Protein AF-A0A975I230-F1 (afdb_monomer_lite)

Structure (mmCIF, N/CA/C/O backbone):
data_AF-A0A975I230-F1
#
_entry.id   AF-A0A975I230-F1
#
loop_
_atom_site.group_PDB
_atom_site.id
_atom_site.type_symbol
_atom_site.label_atom_id
_atom_site.label_alt_id
_atom_site.label_comp_id
_atom_site.label_asym_id
_atom_site.label_entity_id
_atom_site.label_seq_id
_atom_site.pdbx_PDB_ins_code
_atom_site.Cartn_x
_atom_site.Cartn_y
_atom_site.Cartn_z
_atom_site.occupancy
_atom_site.B_iso_or_equiv
_atom_site.auth_seq_id
_atom_site.auth_comp_id
_atom_site.auth_asym_id
_atom_site.auth_atom_id
_atom_site.pdbx_PDB_model_num
ATOM 1 N N . MET A 1 1 ? 4.045 6.195 -2.295 1.00 57.12 1 MET A N 1
ATOM 2 C CA . MET A 1 1 ? 3.243 7.211 -3.011 1.00 57.12 1 MET A CA 1
ATOM 3 C C . MET A 1 1 ? 2.521 8.023 -1.961 1.00 57.12 1 MET A C 1
ATOM 5 O O . MET A 1 1 ? 1.800 7.418 -1.175 1.00 57.12 1 MET A O 1
ATOM 9 N N . GLU A 1 2 ? 2.776 9.327 -1.894 1.00 56.22 2 GLU A N 1
ATOM 10 C CA . GLU A 1 2 ? 2.230 10.210 -0.849 1.00 56.22 2 GLU A CA 1
ATOM 11 C C . GLU A 1 2 ? 0.692 10.196 -0.822 1.00 56.22 2 GLU A C 1
ATOM 13 O O . GLU A 1 2 ? 0.102 10.130 0.254 1.00 56.22 2 GLU A O 1
ATOM 18 N N . ASP A 1 3 ? 0.046 10.078 -1.985 1.00 77.75 3 ASP A N 1
ATOM 19 C CA . ASP A 1 3 ? -1.419 10.133 -2.096 1.00 77.75 3 ASP A CA 1
ATOM 20 C C . ASP A 1 3 ? -2.136 8.879 -1.574 1.00 77.75 3 ASP A C 1
ATOM 22 O O . ASP A 1 3 ? -3.311 8.927 -1.219 1.00 77.75 3 ASP A O 1
ATOM 26 N N . HIS A 1 4 ? -1.459 7.726 -1.514 1.00 82.50 4 HIS A N 1
ATOM 27 C CA . HIS A 1 4 ? -2.128 6.462 -1.185 1.00 82.50 4 HIS A CA 1
ATOM 28 C C . HIS A 1 4 ? -2.691 6.455 0.242 1.00 82.50 4 HIS A C 1
ATOM 30 O O . HIS A 1 4 ? -3.774 5.921 0.479 1.00 82.50 4 HIS A O 1
ATOM 36 N N . ARG A 1 5 ? -1.979 7.081 1.188 1.00 85.56 5 ARG A N 1
ATOM 37 C CA . ARG A 1 5 ? -2.433 7.171 2.579 1.00 85.56 5 ARG A CA 1
ATOM 38 C C . ARG A 1 5 ? -3.703 8.008 2.695 1.00 85.56 5 ARG A C 1
ATOM 40 O O . ARG A 1 5 ? -4.637 7.570 3.355 1.00 85.56 5 ARG A O 1
ATOM 47 N N . LEU A 1 6 ? -3.746 9.156 2.015 1.00 86.62 6 LEU A N 1
ATOM 48 C CA . LEU A 1 6 ? -4.914 10.035 1.990 1.00 86.62 6 LEU A CA 1
ATOM 49 C C . LEU A 1 6 ? -6.154 9.279 1.497 1.00 86.62 6 LEU A C 1
ATOM 51 O O . LEU A 1 6 ? -7.203 9.327 2.131 1.00 86.62 6 LEU A O 1
ATOM 55 N N . TRP A 1 7 ? -6.024 8.509 0.413 1.00 87.94 7 TRP A N 1
ATOM 56 C CA . TRP A 1 7 ? -7.132 7.701 -0.099 1.00 87.94 7 TRP A CA 1
ATOM 57 C C . TRP A 1 7 ? -7.605 6.635 0.892 1.00 87.94 7 TRP A C 1
ATOM 59 O O . TRP A 1 7 ? -8.809 6.462 1.067 1.00 87.94 7 TRP A O 1
ATOM 69 N N . LEU A 1 8 ? -6.685 5.941 1.567 1.00 87.31 8 LEU A N 1
ATOM 70 C CA . LEU A 1 8 ? -7.044 4.962 2.598 1.00 87.31 8 LEU A CA 1
ATOM 71 C C . LEU A 1 8 ? -7.733 5.618 3.803 1.00 87.31 8 LEU A C 1
ATOM 73 O O . LEU A 1 8 ? -8.654 5.035 4.373 1.00 87.31 8 LEU A O 1
ATOM 77 N N . GLU A 1 9 ? -7.323 6.829 4.181 1.00 88.00 9 GLU A N 1
ATOM 78 C CA . GLU A 1 9 ? -7.989 7.599 5.232 1.00 88.00 9 GLU A CA 1
ATOM 79 C C . GLU A 1 9 ? -9.410 7.989 4.832 1.00 88.00 9 GLU A C 1
ATOM 81 O O . GLU A 1 9 ? -10.318 7.756 5.627 1.00 88.00 9 GLU A O 1
ATOM 86 N N . ILE A 1 10 ? -9.604 8.496 3.608 1.00 88.12 10 ILE A N 1
ATOM 87 C CA . ILE A 1 10 ? -10.915 8.874 3.057 1.00 88.12 10 ILE A CA 1
ATOM 88 C C . ILE A 1 10 ? -11.858 7.667 3.032 1.00 88.12 10 ILE A C 1
ATOM 90 O O . ILE A 1 10 ? -12.965 7.742 3.561 1.00 88.12 10 ILE A O 1
ATOM 94 N N . VAL A 1 11 ? -11.408 6.536 2.479 1.00 88.00 11 VAL A N 1
ATOM 95 C CA . VAL A 1 11 ? -12.208 5.298 2.412 1.00 88.00 11 VAL A CA 1
ATOM 96 C C . VAL A 1 11 ? -12.497 4.741 3.809 1.00 88.00 11 VAL A C 1
ATOM 98 O O . VAL A 1 11 ? -13.544 4.146 4.036 1.00 88.00 11 VAL A O 1
ATOM 101 N N . GLY A 1 12 ? -11.577 4.933 4.754 1.00 84.81 12 GLY A N 1
ATOM 102 C CA . GLY A 1 12 ? -11.731 4.511 6.143 1.00 84.81 12 GLY A CA 1
ATOM 103 C C . GLY A 1 12 ? -12.575 5.451 7.009 1.00 84.81 12 GLY A C 1
ATOM 104 O O . GLY A 1 12 ? -12.620 5.250 8.224 1.00 84.81 12 GLY A O 1
ATOM 105 N N . THR A 1 13 ? -13.184 6.496 6.441 1.00 87.12 13 THR A N 1
ATOM 106 C CA . THR A 1 13 ? -14.161 7.338 7.149 1.00 87.12 13 THR A CA 1
ATOM 107 C C . THR A 1 13 ? -15.538 6.663 7.175 1.00 87.12 13 THR A C 1
ATOM 109 O O . THR A 1 13 ? -15.833 5.837 6.315 1.00 87.12 13 THR A O 1
ATOM 112 N N . PRO A 1 14 ? -16.430 7.015 8.120 1.00 85.81 14 PRO A N 1
ATOM 113 C CA . PRO A 1 14 ? -17.803 6.497 8.138 1.00 85.81 14 PRO A CA 1
ATOM 114 C C . PRO A 1 14 ? -18.690 7.065 7.012 1.00 85.81 14 PRO A C 1
ATOM 116 O O . PRO A 1 14 ? -19.903 6.863 7.024 1.00 85.81 14 PRO A O 1
ATOM 119 N N . LEU A 1 15 ? -18.115 7.805 6.060 1.00 89.88 15 LEU A N 1
ATOM 120 C CA . LEU A 1 15 ? -18.840 8.390 4.942 1.00 89.88 15 LEU A CA 1
ATOM 121 C C . LEU A 1 15 ? -18.923 7.396 3.775 1.00 89.88 15 LEU A C 1
ATOM 123 O O . LEU A 1 15 ? -17.976 6.647 3.518 1.00 89.88 15 LEU A O 1
ATOM 127 N N . PRO A 1 16 ? -20.034 7.400 3.020 1.00 87.75 16 PRO A N 1
ATOM 128 C CA . PRO A 1 16 ? -20.150 6.566 1.836 1.00 87.75 16 PRO A CA 1
ATOM 129 C C . PRO A 1 16 ? -19.108 6.982 0.793 1.00 87.75 16 PRO A C 1
ATOM 131 O O . PRO A 1 16 ? -19.050 8.135 0.372 1.00 87.75 16 PRO A O 1
ATOM 134 N N . THR A 1 17 ? -18.305 6.018 0.343 1.00 89.44 17 THR A N 1
ATOM 135 C CA . THR A 1 17 ? -17.373 6.203 -0.775 1.00 89.44 17 THR A CA 1
ATOM 136 C C . THR A 1 17 ? -17.936 5.526 -2.020 1.00 89.44 17 THR A C 1
ATOM 138 O O . THR A 1 17 ? -18.310 4.355 -1.978 1.00 89.44 17 THR A O 1
ATOM 141 N N . VAL A 1 18 ? -17.961 6.240 -3.148 1.00 89.69 18 VAL A N 1
ATOM 142 C CA . VAL A 1 18 ? -18.434 5.715 -4.438 1.00 89.69 18 VAL A CA 1
ATOM 143 C C . VAL A 1 18 ? -17.265 5.596 -5.412 1.00 89.69 18 VAL A C 1
ATOM 145 O O . VAL A 1 18 ? -16.500 6.539 -5.600 1.00 89.69 18 VAL A O 1
ATOM 148 N N . ARG A 1 19 ? -17.142 4.438 -6.072 1.00 88.88 19 ARG A N 1
ATOM 149 C CA . ARG A 1 19 ? -16.204 4.245 -7.185 1.00 88.88 19 ARG A CA 1
ATOM 150 C C . ARG A 1 19 ? -16.903 4.563 -8.503 1.00 88.88 19 ARG A C 1
ATOM 152 O O . ARG A 1 19 ? -17.747 3.788 -8.950 1.00 88.88 19 ARG A O 1
ATOM 159 N N . LEU A 1 20 ? -16.511 5.659 -9.143 1.00 90.75 20 LEU A N 1
ATOM 160 C CA . LEU A 1 20 ? -16.991 6.004 -10.480 1.00 90.75 20 LEU A CA 1
ATOM 161 C C . LEU A 1 20 ? -16.386 5.049 -11.519 1.00 90.75 20 LEU A C 1
ATOM 163 O O . LEU A 1 20 ? -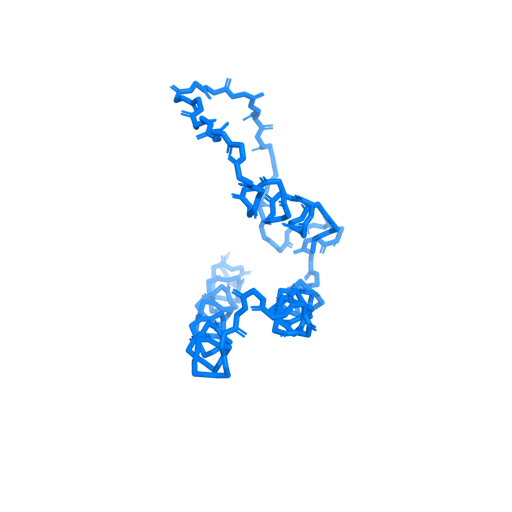15.173 4.862 -11.565 1.00 90.75 20 LEU A O 1
ATOM 167 N N . GLN A 1 21 ? -17.235 4.431 -12.342 1.00 89.31 21 GLN A N 1
ATOM 168 C CA . GLN A 1 21 ? -16.821 3.525 -13.422 1.00 89.31 21 GLN A CA 1
ATOM 169 C C . GLN A 1 21 ? -16.690 4.280 -14.749 1.00 89.31 21 GLN A C 1
ATOM 171 O O . GLN A 1 21 ? -17.264 3.890 -15.759 1.00 89.31 21 GLN A O 1
ATOM 176 N N . VAL A 1 22 ? -15.971 5.400 -14.721 1.00 93.19 22 VAL A N 1
ATOM 177 C CA . VAL A 1 22 ? -15.684 6.221 -15.901 1.00 93.19 22 VAL A CA 1
ATOM 178 C C . VAL A 1 22 ? -14.192 6.521 -15.952 1.00 93.19 22 VAL A C 1
ATOM 180 O O . VAL A 1 22 ? -13.518 6.552 -14.919 1.00 93.19 22 VAL A O 1
ATOM 183 N N . GLU A 1 23 ? -13.667 6.725 -17.152 1.00 89.62 23 GLU A N 1
ATOM 184 C CA . GLU A 1 23 ? -12.267 7.082 -17.351 1.00 89.62 23 GLU A CA 1
ATOM 185 C C . GLU A 1 23 ? -12.040 8.529 -16.896 1.00 89.62 23 GLU A C 1
ATOM 187 O O . GLU A 1 23 ? -12.526 9.472 -17.512 1.00 89.62 23 GLU A O 1
ATOM 192 N N . LEU A 1 24 ? -11.330 8.702 -15.778 1.00 88.06 24 LEU A N 1
ATOM 193 C CA . LEU A 1 24 ? -11.046 10.024 -15.199 1.00 88.06 24 LEU A CA 1
ATOM 194 C C . LEU A 1 24 ? -9.649 10.549 -15.549 1.00 88.06 24 LEU A C 1
ATOM 196 O O . LEU A 1 24 ? -9.400 11.747 -15.448 1.00 88.06 24 LEU A O 1
ATOM 200 N N . ALA A 1 25 ? -8.719 9.665 -15.915 1.00 86.38 25 ALA A N 1
ATOM 201 C CA . ALA A 1 25 ? -7.335 10.029 -16.188 1.00 86.38 25 ALA A CA 1
ATOM 202 C C . ALA A 1 25 ? -6.694 9.077 -17.201 1.00 86.38 25 ALA A C 1
ATOM 204 O O . ALA A 1 25 ? -6.913 7.867 -17.152 1.00 86.38 25 ALA A O 1
ATOM 205 N N . ALA A 1 26 ? -5.841 9.627 -18.065 1.00 84.06 26 ALA A N 1
ATOM 206 C CA . ALA A 1 26 ? -4.992 8.869 -18.975 1.00 84.06 26 ALA A CA 1
ATOM 207 C C . ALA A 1 26 ? -3.536 8.914 -18.491 1.00 84.06 26 ALA A C 1
ATOM 209 O O . ALA A 1 26 ? -3.000 9.979 -18.176 1.00 84.06 26 ALA A O 1
ATOM 210 N N . VAL A 1 27 ? -2.886 7.751 -18.431 1.00 79.25 27 VAL A N 1
ATOM 211 C CA . VAL A 1 27 ? -1.481 7.627 -18.027 1.00 79.25 27 VAL A CA 1
ATOM 212 C C . VAL A 1 27 ? -0.651 7.244 -19.248 1.00 79.25 27 VAL A C 1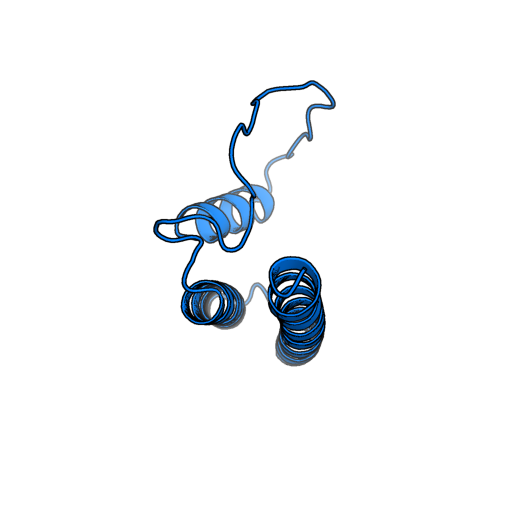
ATOM 214 O O . VAL A 1 27 ? -0.730 6.123 -19.734 1.00 79.25 27 VAL A O 1
ATOM 217 N N . TYR A 1 28 ? 0.179 8.174 -19.718 1.00 78.19 28 TYR A N 1
ATOM 218 C CA . TYR A 1 28 ? 0.992 8.013 -20.935 1.00 78.19 28 TYR A CA 1
ATOM 219 C C . TYR A 1 28 ? 2.407 7.473 -20.678 1.00 78.19 28 TYR A C 1
ATOM 221 O O . TYR A 1 28 ? 3.227 7.404 -21.590 1.00 78.19 28 TYR A O 1
ATOM 229 N N . LYS A 1 29 ? 2.720 7.099 -19.431 1.00 71.94 29 LYS A N 1
ATOM 230 C CA . LYS A 1 29 ? 4.008 6.514 -19.039 1.00 71.94 29 LYS A CA 1
ATOM 231 C C . LYS A 1 29 ? 3.809 5.163 -18.355 1.00 71.94 29 LYS A C 1
ATOM 233 O O . LYS A 1 29 ? 2.783 4.965 -17.704 1.00 71.94 29 LYS A O 1
ATOM 238 N N . PRO A 1 30 ? 4.792 4.252 -18.416 1.00 66.81 30 PRO A N 1
ATOM 239 C CA . PRO A 1 30 ? 4.744 3.033 -17.625 1.00 66.81 30 PRO A CA 1
ATOM 240 C C . PRO A 1 30 ? 4.531 3.363 -16.143 1.00 66.81 30 PRO A C 1
ATOM 242 O O . PRO A 1 30 ? 5.265 4.166 -15.564 1.00 66.81 30 PRO A O 1
ATOM 245 N N . VAL A 1 31 ? 3.533 2.723 -15.531 1.00 65.19 31 VAL A N 1
ATOM 246 C CA . VAL A 1 31 ? 3.176 2.905 -14.111 1.00 65.19 31 VAL A CA 1
ATOM 247 C C . VAL A 1 31 ? 4.345 2.533 -13.184 1.00 65.19 31 VAL A C 1
ATOM 249 O O . VAL A 1 31 ? 4.465 3.068 -12.082 1.00 65.19 31 VAL A O 1
ATOM 252 N N . TYR A 1 32 ? 5.241 1.658 -13.650 1.00 62.41 32 TYR A N 1
ATOM 253 C CA . TYR A 1 32 ? 6.405 1.175 -12.914 1.00 62.41 32 TYR A CA 1
ATOM 254 C C . TYR A 1 32 ? 7.681 1.265 -13.754 1.00 62.41 32 TYR A C 1
ATOM 256 O O . TYR A 1 32 ? 7.664 1.040 -14.966 1.00 62.41 32 TYR A O 1
ATOM 264 N N . GLY A 1 33 ? 8.802 1.575 -13.100 1.00 56.81 33 GLY A N 1
ATOM 265 C CA . GLY A 1 33 ? 10.141 1.547 -13.689 1.00 56.81 33 GLY A CA 1
ATOM 266 C C . GLY A 1 33 ? 10.460 2.696 -14.650 1.00 56.81 33 GLY A C 1
ATOM 267 O O . GLY A 1 33 ? 11.625 2.869 -15.008 1.00 56.81 33 GLY A O 1
ATOM 268 N N . ALA A 1 34 ? 9.487 3.468 -15.135 1.00 59.91 34 ALA A N 1
ATOM 269 C CA . ALA A 1 34 ? 9.776 4.705 -15.865 1.00 59.91 34 ALA A CA 1
ATOM 270 C C . ALA A 1 34 ? 10.471 5.727 -14.944 1.00 59.91 34 ALA A C 1
ATOM 272 O O . ALA A 1 34 ? 10.366 5.628 -13.721 1.00 59.91 34 ALA A O 1
ATOM 273 N N . SER A 1 35 ? 11.200 6.679 -15.527 1.00 57.22 35 SER A N 1
ATOM 274 C CA . SER A 1 35 ? 11.959 7.700 -14.792 1.00 57.22 35 SER A CA 1
ATOM 275 C C . SER A 1 35 ? 11.110 8.458 -13.749 1.00 57.22 35 SER A C 1
ATOM 277 O O . SER A 1 35 ? 9.898 8.631 -13.902 1.00 57.22 35 SER A O 1
ATOM 279 N N . GLY A 1 36 ? 11.754 8.915 -12.665 1.00 62.41 36 GLY A N 1
ATOM 280 C CA . GLY A 1 36 ? 11.123 9.645 -11.551 1.00 62.41 36 GLY A CA 1
ATOM 281 C C . GLY A 1 36 ? 10.872 8.794 -10.293 1.00 62.41 36 GLY A C 1
ATOM 282 O O . GLY A 1 36 ? 11.495 7.754 -10.106 1.00 62.41 36 GLY A O 1
ATOM 283 N N . LEU A 1 37 ? 9.944 9.220 -9.422 1.00 51.72 37 LEU A N 1
ATOM 284 C CA . LEU A 1 37 ? 9.572 8.539 -8.158 1.00 51.72 37 LEU A CA 1
ATOM 285 C C . LEU A 1 37 ? 9.098 7.078 -8.341 1.00 51.72 37 LEU A C 1
ATOM 287 O O . LEU A 1 37 ? 9.123 6.299 -7.393 1.00 51.72 37 LEU A O 1
ATOM 291 N N . SER A 1 38 ? 8.689 6.709 -9.557 1.00 54.41 38 SER A N 1
ATOM 292 C CA . SER A 1 38 ? 8.264 5.364 -9.976 1.00 54.41 38 SER A CA 1
ATOM 293 C C . SER A 1 38 ? 9.426 4.419 -10.324 1.00 54.41 38 SER A C 1
ATOM 295 O O . SER A 1 38 ? 9.196 3.232 -10.575 1.00 54.41 38 SER A O 1
ATOM 297 N N . ALA A 1 39 ? 10.655 4.944 -10.401 1.00 62.50 39 ALA A N 1
ATOM 298 C CA . ALA A 1 39 ? 11.858 4.179 -10.722 1.00 62.50 39 ALA A CA 1
ATOM 299 C C . ALA A 1 39 ? 12.399 3.430 -9.496 1.00 62.50 39 ALA A C 1
ATOM 301 O O . ALA A 1 39 ? 12.913 2.319 -9.629 1.00 62.50 39 ALA A O 1
ATOM 302 N N . ASP A 1 40 ? 12.237 4.004 -8.299 1.00 75.62 40 ASP A N 1
ATOM 303 C CA . ASP A 1 40 ? 12.658 3.378 -7.048 1.00 75.62 40 ASP A CA 1
ATOM 304 C C . ASP A 1 40 ? 11.521 2.536 -6.460 1.00 75.62 40 ASP A C 1
ATOM 306 O O . ASP A 1 40 ? 10.783 2.929 -5.551 1.00 75.62 40 ASP A O 1
ATOM 310 N N . MET A 1 41 ? 11.373 1.343 -7.035 1.00 76.00 41 MET A N 1
ATOM 311 C CA . MET A 1 41 ? 10.354 0.379 -6.628 1.00 76.00 41 MET A CA 1
ATOM 312 C C . MET A 1 41 ? 10.466 0.027 -5.138 1.00 76.00 41 MET A C 1
ATOM 314 O O . MET A 1 41 ? 9.449 -0.228 -4.496 1.00 76.00 41 MET A O 1
ATOM 318 N N . TRP A 1 42 ? 11.681 0.031 -4.577 1.00 80.50 42 TRP A N 1
ATOM 319 C CA . TRP A 1 42 ? 11.897 -0.287 -3.170 1.00 80.50 42 TRP A CA 1
ATOM 320 C C . TRP A 1 42 ? 11.371 0.816 -2.253 1.00 80.50 42 TRP A C 1
ATOM 322 O O . TRP A 1 42 ? 10.651 0.528 -1.298 1.00 80.50 42 TRP A O 1
ATOM 332 N N . ARG A 1 43 ? 11.632 2.090 -2.575 1.00 82.44 43 ARG A N 1
ATOM 333 C CA . ARG A 1 43 ? 11.037 3.217 -1.836 1.00 82.44 43 ARG A CA 1
ATOM 334 C C . ARG A 1 43 ? 9.512 3.232 -1.925 1.00 82.44 43 ARG A C 1
ATOM 336 O O . ARG A 1 43 ? 8.858 3.620 -0.957 1.00 82.44 43 ARG A O 1
ATOM 343 N N . MET A 1 44 ? 8.935 2.796 -3.048 1.00 82.44 44 MET A N 1
ATOM 344 C CA . MET A 1 44 ? 7.481 2.642 -3.168 1.00 82.44 44 MET A CA 1
ATOM 345 C C . MET A 1 44 ? 6.934 1.576 -2.214 1.00 82.44 44 MET A C 1
ATOM 347 O O . MET A 1 44 ? 5.961 1.850 -1.513 1.00 82.44 44 MET A O 1
ATOM 351 N N . GLU A 1 45 ? 7.571 0.407 -2.153 1.00 86.38 45 GLU A N 1
ATOM 352 C CA . GLU A 1 45 ? 7.169 -0.677 -1.250 1.00 86.38 45 GLU A CA 1
ATOM 353 C C . GLU A 1 45 ? 7.346 -0.281 0.221 1.00 86.38 45 GLU A C 1
ATOM 355 O O . GLU A 1 45 ? 6.459 -0.502 1.041 1.00 86.38 45 GLU A O 1
ATOM 360 N N . LEU A 1 46 ? 8.449 0.396 0.561 1.00 86.62 46 LEU A N 1
ATOM 361 C CA . LEU A 1 46 ? 8.679 0.894 1.917 1.00 86.62 46 LEU A CA 1
ATOM 362 C C . LEU A 1 46 ? 7.573 1.864 2.363 1.00 86.62 46 LEU A C 1
ATOM 364 O O . LEU A 1 46 ? 7.147 1.812 3.519 1.00 86.62 46 LEU A O 1
ATOM 368 N N . ALA A 1 47 ? 7.089 2.716 1.453 1.00 86.12 47 ALA A N 1
ATOM 369 C CA . ALA A 1 47 ? 5.958 3.602 1.717 1.00 86.12 47 ALA A CA 1
ATOM 370 C C . ALA A 1 47 ? 4.641 2.825 1.910 1.00 86.12 47 ALA A C 1
ATOM 372 O O . ALA A 1 47 ? 3.851 3.179 2.782 1.00 86.12 47 ALA A O 1
ATOM 373 N N . GLU A 1 48 ? 4.413 1.751 1.147 1.00 86.38 48 GLU A N 1
ATOM 374 C CA . GLU A 1 48 ? 3.245 0.869 1.306 1.00 86.38 48 GLU A CA 1
ATOM 375 C C . GLU A 1 48 ? 3.262 0.180 2.687 1.00 86.38 48 GLU A C 1
ATOM 377 O O . GLU A 1 48 ? 2.297 0.270 3.449 1.00 86.38 48 GLU A O 1
ATOM 382 N N . LEU A 1 49 ? 4.408 -0.379 3.090 1.00 89.19 49 LEU A N 1
ATOM 383 C CA . LEU A 1 49 ? 4.597 -0.974 4.419 1.00 89.19 49 LEU A CA 1
ATOM 384 C C . LEU A 1 49 ? 4.456 0.052 5.557 1.00 89.19 49 LEU A C 1
ATOM 386 O O . LEU A 1 49 ? 3.926 -0.272 6.624 1.00 89.19 49 LEU A O 1
ATOM 390 N N . ALA A 1 50 ? 4.921 1.289 5.352 1.00 88.81 50 ALA A N 1
ATOM 391 C CA . ALA A 1 50 ? 4.761 2.371 6.321 1.00 88.81 50 ALA A CA 1
ATOM 392 C C . ALA A 1 50 ? 3.285 2.740 6.537 1.00 88.81 50 ALA A C 1
ATOM 394 O O . ALA A 1 50 ? 2.884 2.957 7.682 1.00 88.81 50 ALA A O 1
ATOM 395 N N . ASN A 1 51 ? 2.467 2.728 5.480 1.00 88.38 51 ASN A N 1
ATOM 396 C CA . ASN A 1 51 ? 1.029 2.966 5.595 1.00 88.38 51 ASN A CA 1
ATOM 397 C C . ASN A 1 51 ? 0.352 1.893 6.453 1.00 88.38 51 ASN A C 1
ATOM 399 O O . ASN A 1 51 ? -0.407 2.236 7.357 1.00 88.38 51 ASN A O 1
ATOM 403 N N . TYR A 1 52 ? 0.663 0.608 6.253 1.00 88.19 52 TYR A N 1
ATOM 404 C CA . TYR A 1 52 ? 0.075 -0.446 7.089 1.00 88.19 52 TYR A CA 1
ATOM 405 C C . TYR A 1 52 ? 0.454 -0.295 8.569 1.00 88.19 52 TYR A C 1
ATOM 407 O O . TYR A 1 52 ? -0.403 -0.452 9.439 1.00 88.19 52 TYR A O 1
ATOM 415 N N . ARG A 1 53 ? 1.708 0.078 8.871 1.00 87.56 53 ARG A N 1
ATOM 416 C CA . ARG A 1 53 ? 2.135 0.374 10.252 1.00 87.56 53 ARG A CA 1
ATOM 417 C C . ARG A 1 53 ? 1.384 1.567 10.848 1.00 87.56 53 ARG A C 1
ATOM 419 O O . ARG A 1 53 ? 0.991 1.509 12.009 1.00 87.56 53 ARG A O 1
ATOM 426 N N . TYR A 1 54 ? 1.151 2.616 10.060 1.00 89.06 54 TYR A N 1
ATOM 427 C CA . TYR A 1 54 ? 0.355 3.772 10.478 1.00 89.06 54 TYR A CA 1
ATOM 428 C C . TYR A 1 54 ? -1.098 3.381 10.802 1.00 89.06 54 TYR A C 1
ATOM 430 O O . TYR A 1 54 ? -1.622 3.746 11.855 1.00 89.06 54 TYR A O 1
ATOM 438 N N . PHE A 1 55 ? -1.741 2.569 9.957 1.00 86.25 55 PHE A N 1
ATOM 439 C CA . PHE A 1 55 ? -3.111 2.102 10.203 1.00 86.25 55 PHE A CA 1
ATOM 440 C C . PHE A 1 55 ? -3.228 1.138 11.389 1.00 86.25 55 PHE A C 1
ATOM 442 O O . PHE A 1 55 ? -4.223 1.167 12.110 1.00 86.25 55 PHE A O 1
ATOM 449 N N . HIS A 1 56 ? -2.192 0.340 11.648 1.00 87.88 56 HIS A N 1
ATOM 450 C CA . HIS A 1 56 ? -2.102 -0.441 12.879 1.00 87.88 56 HIS A CA 1
ATOM 451 C C . HIS A 1 56 ? -1.987 0.463 14.118 1.00 87.88 56 HIS A C 1
ATOM 453 O O . HIS A 1 56 ? -2.726 0.286 15.082 1.00 87.88 56 HIS A O 1
ATOM 459 N N . GLY A 1 57 ? -1.122 1.484 14.077 1.00 86.38 57 GLY A N 1
ATOM 460 C CA . GLY A 1 57 ? -0.956 2.441 15.179 1.00 86.38 57 GLY A CA 1
ATOM 461 C C . GLY A 1 57 ? -2.203 3.281 15.483 1.00 86.38 57 GLY A C 1
ATOM 462 O O . GLY A 1 57 ? -2.391 3.708 16.615 1.00 86.38 57 GLY A O 1
ATOM 463 N N . THR A 1 58 ? -3.084 3.479 14.499 1.00 85.88 58 THR A N 1
ATOM 464 C CA . THR A 1 58 ? -4.374 4.177 14.671 1.00 85.88 58 THR A CA 1
ATOM 465 C C . THR A 1 58 ? -5.517 3.250 15.102 1.00 85.88 58 THR A C 1
ATOM 467 O O . THR A 1 58 ? -6.662 3.690 15.174 1.00 85.88 58 THR A O 1
ATOM 470 N N . GLY A 1 59 ? -5.240 1.967 15.37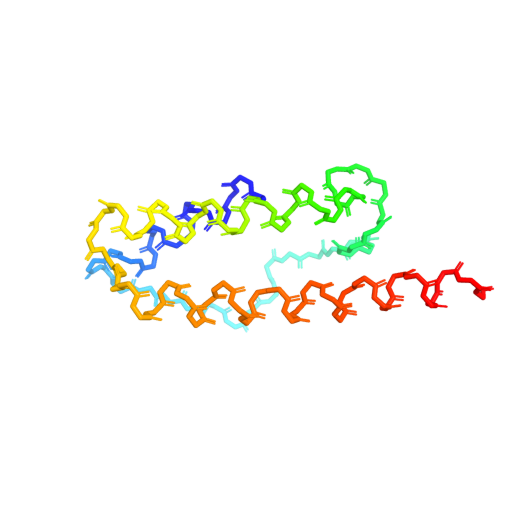4 1.00 84.50 59 GLY A N 1
ATOM 471 C CA . GLY A 1 59 ? -6.239 0.985 15.812 1.00 84.50 59 GLY A CA 1
ATOM 472 C C . GLY A 1 59 ? -7.210 0.530 14.716 1.00 84.50 59 GLY A C 1
ATOM 473 O O . GLY A 1 59 ? -8.133 -0.230 14.993 1.00 84.50 59 GLY A O 1
ATOM 474 N N . LYS A 1 60 ? -7.004 0.962 13.465 1.00 83.19 60 LYS A N 1
ATOM 475 C CA . LYS A 1 60 ? -7.840 0.590 12.309 1.00 83.19 60 LYS A CA 1
ATOM 476 C C . LYS A 1 60 ? -7.502 -0.795 11.749 1.00 83.19 60 LYS A C 1
ATOM 478 O O . LYS A 1 60 ? -8.261 -1.331 10.948 1.00 83.19 60 LYS A O 1
ATOM 483 N N . LEU A 1 61 ? -6.359 -1.358 12.140 1.00 85.94 61 LEU A N 1
ATOM 484 C CA . LEU A 1 61 ? -5.858 -2.637 11.653 1.00 85.94 61 LEU A CA 1
ATOM 485 C C . LEU A 1 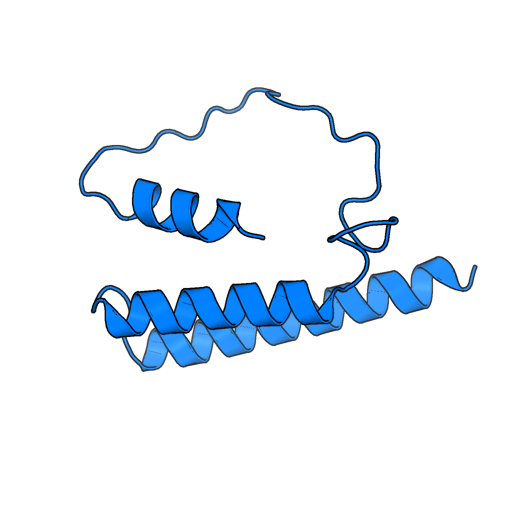61 ? -5.368 -3.496 12.821 1.00 85.94 61 LEU A C 1
ATOM 487 O O . LEU A 1 61 ? -4.593 -3.026 13.649 1.00 85.94 61 LEU A O 1
ATOM 491 N N . SER A 1 62 ? -5.779 -4.762 12.868 1.00 88.31 62 SER A N 1
ATOM 492 C CA . SER A 1 62 ? -5.260 -5.724 13.851 1.00 88.31 62 SER A CA 1
ATOM 493 C C . SER A 1 62 ? -3.855 -6.216 13.483 1.00 88.31 62 SER A C 1
ATOM 495 O O . SER A 1 62 ? -3.452 -6.182 12.318 1.00 88.31 62 SER A O 1
ATOM 497 N N . MET A 1 63 ? -3.114 -6.744 14.462 1.00 85.69 63 MET A N 1
ATOM 498 C CA . MET A 1 63 ? -1.762 -7.273 14.235 1.00 85.69 63 MET A CA 1
ATOM 499 C C . MET A 1 63 ? -1.745 -8.428 13.217 1.00 85.69 63 MET A C 1
ATOM 501 O O . MET A 1 63 ? -0.846 -8.515 12.384 1.00 85.69 63 MET A O 1
ATOM 505 N N . ALA A 1 64 ? -2.771 -9.287 13.223 1.00 89.00 64 ALA A N 1
ATOM 506 C CA . ALA A 1 64 ? -2.903 -10.370 12.247 1.00 89.00 64 ALA A CA 1
ATOM 507 C C . ALA A 1 64 ? -3.106 -9.833 10.818 1.00 89.00 64 ALA A C 1
ATOM 509 O O . ALA A 1 64 ? -2.438 -10.274 9.882 1.00 89.00 64 ALA A O 1
ATOM 510 N N . GLN A 1 65 ? -3.981 -8.835 10.652 1.00 88.31 65 GLN A N 1
ATOM 511 C CA . GLN A 1 65 ? -4.202 -8.175 9.360 1.00 88.31 65 GLN A CA 1
ATOM 512 C C . GLN A 1 65 ? -2.947 -7.448 8.872 1.00 88.31 65 GLN A C 1
ATOM 514 O O . GLN A 1 65 ? -2.656 -7.481 7.679 1.00 88.31 65 GLN A O 1
ATOM 519 N N . LEU A 1 66 ? -2.178 -6.842 9.781 1.00 88.19 66 LEU A N 1
ATOM 520 C CA . LEU A 1 66 ? -0.904 -6.206 9.459 1.00 88.19 66 LEU A CA 1
ATOM 521 C C . LEU A 1 66 ? 0.069 -7.204 8.819 1.00 88.19 66 LEU A C 1
ATOM 523 O O . LEU A 1 66 ? 0.582 -6.933 7.736 1.00 88.19 66 LEU A O 1
ATOM 527 N N . PHE A 1 67 ? 0.293 -8.363 9.445 1.00 88.69 67 PHE A N 1
ATOM 528 C CA . PHE A 1 67 ? 1.207 -9.375 8.905 1.00 88.69 67 PHE A CA 1
ATOM 529 C C . PHE A 1 67 ? 0.735 -9.942 7.562 1.00 88.69 67 PHE A C 1
ATOM 531 O O . PHE A 1 67 ? 1.540 -10.070 6.639 1.00 88.69 67 PHE A O 1
ATOM 538 N N . LEU A 1 68 ? -0.564 -10.228 7.421 1.00 92.25 68 LEU A N 1
ATOM 539 C CA . LEU A 1 68 ? -1.124 -10.733 6.164 1.00 92.25 68 LEU A CA 1
ATOM 540 C C . LEU A 1 68 ? -0.978 -9.717 5.024 1.00 92.25 68 LEU A C 1
ATOM 542 O O . LEU A 1 68 ? -0.546 -10.081 3.929 1.00 92.25 68 LEU A O 1
ATOM 546 N N . LEU A 1 69 ? -1.290 -8.443 5.278 1.00 89.56 69 LEU A N 1
ATOM 547 C CA . LEU A 1 69 ? -1.183 -7.384 4.272 1.00 89.56 69 LEU A CA 1
ATOM 548 C C . LEU A 1 69 ? 0.271 -7.091 3.899 1.00 89.56 69 LEU A C 1
ATOM 550 O O . LEU A 1 69 ? 0.567 -6.937 2.716 1.00 89.56 69 LEU A O 1
ATOM 554 N N . GLN A 1 70 ? 1.189 -7.084 4.869 1.00 89.19 70 GLN A N 1
ATOM 555 C CA . GLN A 1 70 ? 2.619 -6.939 4.587 1.00 89.19 70 GLN A CA 1
ATOM 556 C C . GLN A 1 70 ? 3.151 -8.107 3.748 1.00 89.19 70 GLN A C 1
ATOM 558 O O . GLN A 1 70 ? 3.828 -7.878 2.748 1.00 89.19 70 GLN A O 1
ATOM 563 N N . GLY A 1 71 ? 2.805 -9.349 4.103 1.00 90.25 71 GLY A N 1
ATOM 564 C CA . GLY A 1 71 ? 3.195 -10.530 3.330 1.00 90.25 71 GLY A CA 1
ATOM 565 C C . GLY A 1 71 ? 2.655 -10.482 1.899 1.00 90.25 71 GLY A C 1
ATOM 566 O O . GLY A 1 71 ? 3.397 -10.686 0.938 1.00 90.25 71 GLY A O 1
ATOM 567 N N . TYR A 1 72 ? 1.381 -10.128 1.739 1.00 90.94 72 TYR A N 1
ATOM 568 C CA . TYR A 1 72 ? 0.758 -9.967 0.428 1.00 90.94 72 TYR A CA 1
ATOM 569 C C . TYR A 1 72 ? 1.413 -8.856 -0.413 1.00 90.94 72 TYR A C 1
ATOM 571 O O . TYR A 1 72 ? 1.653 -9.043 -1.610 1.00 90.94 72 TYR A O 1
ATOM 579 N N . SER A 1 73 ? 1.739 -7.721 0.211 1.00 88.06 73 SER A N 1
ATOM 580 C CA . SER A 1 73 ? 2.435 -6.599 -0.431 1.00 88.06 73 SER A CA 1
ATOM 581 C C . SER A 1 73 ? 3.821 -7.012 -0.931 1.00 88.06 73 SER A C 1
ATOM 583 O O . SER A 1 73 ? 4.139 -6.811 -2.104 1.00 88.06 73 SER A O 1
ATOM 585 N N . LEU A 1 74 ? 4.587 -7.736 -0.108 1.00 88.56 74 LEU A N 1
ATOM 586 C CA . LEU A 1 74 ? 5.901 -8.265 -0.484 1.00 88.56 74 LEU A CA 1
ATOM 587 C C . LEU A 1 74 ? 5.824 -9.245 -1.663 1.00 88.56 74 LEU A C 1
ATOM 589 O O . LEU A 1 74 ? 6.643 -9.174 -2.580 1.00 88.56 74 LEU A O 1
ATOM 593 N N . VAL A 1 75 ? 4.819 -10.125 -1.704 1.00 90.62 75 VAL A N 1
ATOM 594 C CA . VAL A 1 75 ? 4.610 -11.028 -2.853 1.00 90.62 75 VAL A CA 1
ATOM 595 C C . VAL A 1 75 ? 4.293 -10.232 -4.123 1.00 90.62 75 VAL A C 1
ATOM 597 O O . VAL A 1 75 ? 4.860 -10.500 -5.189 1.00 90.62 75 VAL A O 1
ATOM 600 N N . LYS A 1 76 ? 3.440 -9.202 -4.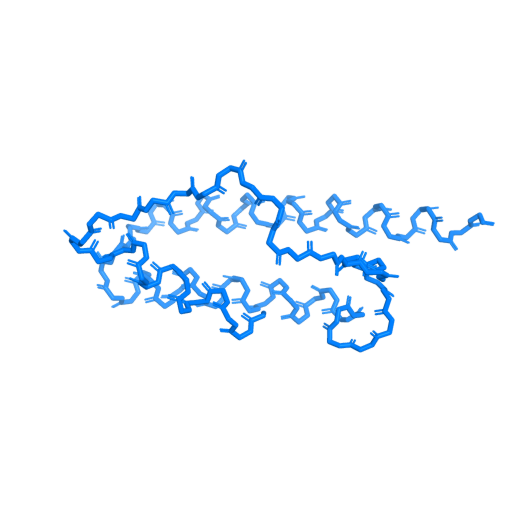028 1.00 86.75 76 LYS A N 1
ATOM 601 C CA . LYS A 1 76 ? 3.190 -8.275 -5.143 1.00 86.75 76 LYS A CA 1
ATOM 602 C C . LYS A 1 76 ? 4.461 -7.554 -5.575 1.00 86.75 76 LYS A C 1
ATOM 604 O O . LYS A 1 76 ? 4.687 -7.415 -6.776 1.00 86.75 76 LYS A O 1
ATOM 609 N N . PHE A 1 77 ? 5.286 -7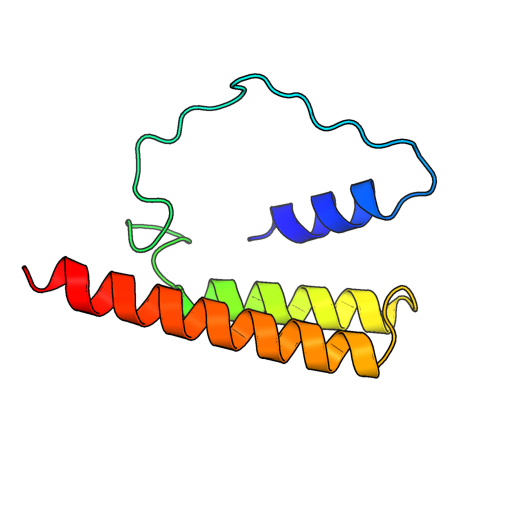.105 -4.636 1.00 86.06 77 PHE A N 1
ATOM 610 C CA . PHE A 1 77 ? 6.561 -6.457 -4.915 1.00 86.06 77 PHE A CA 1
ATOM 611 C C . PHE A 1 77 ? 7.518 -7.373 -5.674 1.00 86.06 77 PHE A C 1
ATOM 613 O O . PHE A 1 77 ? 8.045 -6.967 -6.708 1.00 86.06 77 PHE A O 1
ATOM 620 N N . LEU A 1 78 ? 7.676 -8.623 -5.231 1.00 85.75 78 LEU A N 1
ATOM 621 C CA . LEU A 1 78 ? 8.497 -9.621 -5.921 1.00 85.75 78 LEU A CA 1
ATOM 622 C C . LEU A 1 78 ? 8.006 -9.853 -7.351 1.00 85.75 78 LEU A C 1
ATOM 624 O O . LEU A 1 78 ? 8.801 -9.807 -8.289 1.00 85.75 78 LEU A O 1
ATOM 628 N N . ARG A 1 79 ? 6.689 -10.001 -7.548 1.00 86.69 79 ARG A N 1
ATOM 629 C CA . ARG A 1 79 ? 6.099 -10.097 -8.892 1.00 86.69 79 ARG A CA 1
ATOM 630 C C . ARG A 1 79 ? 6.412 -8.858 -9.737 1.00 86.69 79 ARG A C 1
ATOM 632 O O . ARG A 1 79 ? 6.826 -9.001 -10.885 1.00 86.69 79 ARG A O 1
ATOM 639 N N . ARG A 1 80 ? 6.233 -7.651 -9.183 1.00 82.25 80 ARG A N 1
ATOM 640 C CA . ARG A 1 80 ? 6.546 -6.380 -9.864 1.00 82.25 80 ARG A CA 1
ATOM 641 C C . ARG A 1 80 ? 8.026 -6.328 -10.263 1.00 82.25 80 ARG A C 1
ATOM 643 O O . ARG A 1 80 ? 8.336 -5.956 -11.392 1.00 82.25 80 ARG A O 1
ATOM 650 N N . LEU A 1 81 ? 8.927 -6.742 -9.374 1.00 81.44 81 LEU A N 1
ATOM 651 C CA . LEU A 1 81 ? 10.371 -6.750 -9.604 1.00 81.44 81 LEU A CA 1
ATOM 652 C C . LEU A 1 81 ? 10.774 -7.726 -10.715 1.00 81.44 81 LEU A C 1
ATOM 654 O O . LEU A 1 81 ? 11.588 -7.370 -11.565 1.00 81.44 81 LEU A O 1
ATOM 658 N N . LEU A 1 82 ? 10.186 -8.927 -10.730 1.00 82.56 82 LEU A N 1
ATOM 659 C CA . LEU A 1 82 ? 10.407 -9.915 -11.785 1.00 82.56 82 LEU A CA 1
ATOM 660 C C . LEU A 1 82 ? 9.976 -9.368 -13.145 1.00 82.56 82 LEU A C 1
ATOM 662 O O . LEU A 1 82 ? 10.770 -9.398 -14.077 1.00 82.56 82 LEU A O 1
ATOM 666 N N . ILE A 1 83 ? 8.775 -8.794 -13.240 1.00 81.31 83 ILE A N 1
ATOM 667 C CA . ILE A 1 83 ? 8.263 -8.193 -14.480 1.00 81.31 83 ILE A CA 1
ATOM 668 C C . ILE A 1 83 ? 9.219 -7.106 -14.982 1.00 81.31 83 ILE A C 1
ATOM 670 O O . ILE A 1 83 ? 9.660 -7.167 -16.123 1.00 81.31 83 ILE A O 1
ATOM 674 N N . VAL A 1 84 ? 9.600 -6.144 -14.135 1.00 74.81 84 VAL A N 1
ATOM 675 C CA . VAL A 1 84 ? 10.462 -5.025 -14.555 1.00 74.81 84 VAL A CA 1
ATOM 676 C C . VAL A 1 84 ? 11.869 -5.491 -14.942 1.00 74.81 84 VAL A C 1
ATOM 678 O O . VAL A 1 84 ? 12.433 -4.955 -15.892 1.00 74.81 84 VAL A O 1
ATOM 681 N N . ARG A 1 85 ? 12.446 -6.479 -14.245 1.00 72.94 85 ARG A N 1
ATOM 682 C CA . ARG A 1 85 ? 13.798 -6.985 -14.549 1.00 72.94 85 ARG A CA 1
ATOM 683 C C . ARG A 1 85 ? 13.839 -7.932 -15.753 1.00 72.94 85 ARG A C 1
ATOM 685 O O . ARG A 1 85 ? 14.831 -7.909 -16.474 1.00 72.94 85 ARG A O 1
ATOM 692 N N . LEU A 1 86 ? 12.804 -8.750 -15.965 1.00 68.81 86 LEU A N 1
ATOM 693 C CA . LEU A 1 86 ? 12.734 -9.706 -17.079 1.00 68.81 86 LEU A CA 1
ATOM 694 C C . LEU A 1 86 ? 12.268 -9.045 -18.382 1.00 68.81 86 LEU A C 1
ATOM 696 O O . LEU A 1 86 ? 12.899 -9.265 -19.408 1.00 68.81 86 LEU A O 1
ATOM 700 N N . LEU A 1 87 ? 11.233 -8.194 -18.357 1.00 61.41 87 LEU A N 1
ATOM 701 C CA . LEU A 1 87 ? 10.717 -7.539 -19.573 1.00 61.41 87 LEU A CA 1
ATOM 702 C C . LEU A 1 87 ? 11.569 -6.365 -20.077 1.00 61.41 87 LEU A C 1
ATOM 704 O O . LEU A 1 87 ? 11.348 -5.922 -21.193 1.00 61.41 87 LEU A O 1
ATOM 708 N N . ARG A 1 88 ? 12.526 -5.847 -19.294 1.00 56.22 88 ARG A N 1
ATOM 709 C CA . ARG A 1 88 ? 13.468 -4.800 -19.751 1.00 56.22 88 ARG A CA 1
ATOM 710 C C . ARG A 1 88 ? 14.814 -5.325 -20.245 1.00 56.22 88 ARG A C 1
ATOM 712 O O . ARG A 1 88 ? 15.673 -4.525 -20.598 1.00 56.22 88 ARG A O 1
ATOM 719 N N . ARG A 1 89 ? 15.037 -6.641 -20.196 1.00 46.84 89 ARG A N 1
ATOM 720 C CA . ARG A 1 89 ? 16.239 -7.284 -20.753 1.00 46.84 89 ARG A CA 1
ATOM 721 C C . ARG A 1 89 ? 16.056 -7.757 -22.203 1.00 46.84 89 ARG A C 1
ATOM 723 O O . ARG A 1 89 ? 16.983 -8.358 -22.735 1.00 46.84 89 ARG A O 1
ATOM 730 N N . VAL A 1 90 ? 14.901 -7.486 -22.811 1.00 40.75 90 VAL A N 1
ATOM 731 C CA . VAL A 1 90 ? 14.612 -7.646 -24.246 1.00 40.75 90 VAL A CA 1
ATOM 732 C C . VAL A 1 90 ? 14.448 -6.254 -24.833 1.00 40.75 90 VAL A C 1
ATOM 734 O O . VAL A 1 90 ? 15.011 -6.018 -25.920 1.00 40.75 90 VAL A O 1
#

Sequence (90 aa):
MEDHRLWLEIVGTPLPTVRLQVELAAVYKPVYGASGLSADMWRMELAELANYRYFHGTGKLSMAQLFLLQGYSLVKFLRRLLIVRLLRRV

pLDDT: mean 80.61, std 11.97, range [40.75, 93.19]

Foldseek 3Di:
DVCPLVVVVVPPDPDDDDDDPDDPDDDPDPCACPDDPRVPLVVVLVVVLVSLVVCVVVVNDDPVRSVVSNVVSVVVSVVRVCCNVVVVVD

Radius of gyration: 15.48 Å; chains: 1; bounding box: 36×21×40 Å

Secondary structure (DSSP, 8-state):
-HHHHHHHHHHTSSS------S------S-SSSSSSTTT-HHHHHHHHHHHHHHHHHTTSS-HHHHHHHHHHHHHHHHHHHHHHHHHT--